Protein AF-A9LLM8-F1 (afdb_monomer)

Secondary structure (DSSP, 8-state):
-HHHHHHHHHHHHHTT--EEEEEESTT--SSHHHHTSS-PPPHHHHHHHHSSGGG--HHHH-EE-GGG-EEEE---PPTTTS-HHHHHHHHHHHHHHTT-S-TT-SEEEEEE-SS---

pLDDT: mean 92.59, std 8.13, range [55.16, 98.62]

Radius of gyration: 13.52 Å; Cα contacts (8 Å, |Δi|>4): 228; chains: 1; bounding box: 34×24×39 Å

Mean predicted aligned error: 3.51 Å

Structure (mmCIF, N/CA/C/O backbone):
data_AF-A9LLM8-F1
#
_entry.id   AF-A9LLM8-F1
#
loop_
_atom_site.group_PDB
_atom_site.id
_atom_site.type_symbol
_atom_site.label_atom_id
_atom_site.label_alt_id
_atom_site.label_comp_id
_atom_site.label_asym_id
_atom_site.label_entity_id
_atom_site.label_seq_id
_atom_site.pdbx_PDB_ins_code
_atom_site.Cartn_x
_atom_site.Cartn_y
_atom_site.Cartn_z
_atom_site.occupancy
_atom_site.B_iso_or_equiv
_atom_site.auth_seq_id
_atom_site.auth_comp_id
_atom_site.auth_asym_id
_atom_site.auth_atom_id
_atom_site.pdbx_PDB_model_num
ATOM 1 N N . LYS A 1 1 ? -13.884 -2.885 -7.947 1.00 89.56 1 LYS A N 1
ATOM 2 C CA . LYS A 1 1 ? -12.991 -3.551 -6.975 1.00 89.56 1 LYS A CA 1
ATOM 3 C C . LYS A 1 1 ? -12.516 -2.531 -5.947 1.00 89.56 1 LYS A C 1
ATOM 5 O O . LYS A 1 1 ? -13.126 -2.470 -4.889 1.00 89.56 1 LYS A O 1
ATOM 10 N N . SER A 1 2 ? -11.649 -1.601 -6.343 1.00 93.50 2 SER A N 1
ATOM 11 C CA . SER A 1 2 ? -11.087 -0.536 -5.501 1.00 93.50 2 SER A CA 1
ATOM 12 C C . SER A 1 2 ? -12.113 0.292 -4.730 1.00 93.50 2 SER A C 1
ATOM 14 O O . SER A 1 2 ? -11.940 0.517 -3.539 1.00 93.50 2 SER A O 1
ATOM 16 N N . THR A 1 3 ? -13.234 0.685 -5.352 1.00 96.00 3 THR A N 1
ATOM 17 C CA . THR A 1 3 ? -14.316 1.394 -4.641 1.00 96.00 3 THR A CA 1
ATOM 18 C C . THR A 1 3 ? -14.865 0.589 -3.464 1.00 96.00 3 THR A C 1
ATOM 20 O O . THR A 1 3 ? -15.091 1.147 -2.395 1.00 96.00 3 THR A O 1
ATOM 23 N N . THR A 1 4 ? -15.076 -0.715 -3.642 1.00 97.50 4 THR A N 1
ATOM 24 C CA . THR A 1 4 ? -15.590 -1.591 -2.584 1.00 97.50 4 THR A CA 1
ATOM 25 C C . THR A 1 4 ? -14.542 -1.794 -1.498 1.00 97.50 4 THR A C 1
ATOM 27 O O . THR A 1 4 ? -14.875 -1.641 -0.329 1.00 97.50 4 THR A O 1
ATOM 30 N N . THR A 1 5 ? -13.286 -2.067 -1.872 1.00 97.81 5 THR A N 1
ATOM 31 C CA . THR A 1 5 ? -12.171 -2.245 -0.928 1.00 97.81 5 THR A CA 1
ATOM 32 C C . THR A 1 5 ? -12.005 -1.017 -0.035 1.00 97.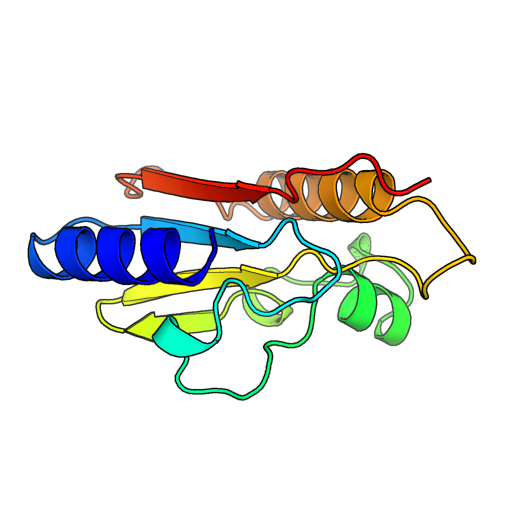81 5 THR A C 1
ATOM 34 O O . THR A 1 5 ? -12.024 -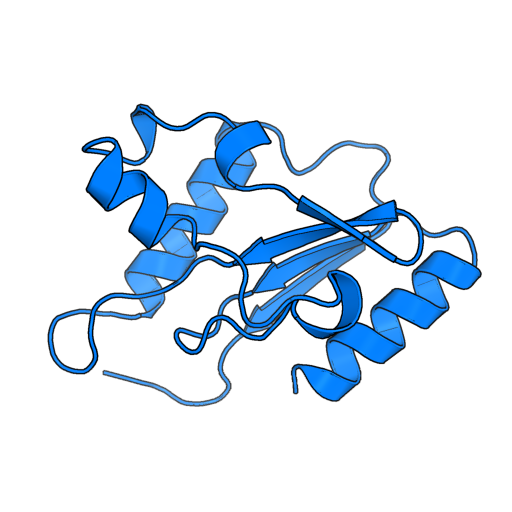1.141 1.184 1.00 97.81 5 THR A O 1
ATOM 37 N N . GLN A 1 6 ? -11.946 0.183 -0.618 1.00 98.19 6 GLN A N 1
ATOM 38 C CA . GLN A 1 6 ? -11.737 1.423 0.136 1.00 98.19 6 GLN A CA 1
ATOM 39 C C . GLN A 1 6 ? -12.900 1.729 1.091 1.00 98.19 6 GLN A C 1
ATOM 41 O O . GLN A 1 6 ? -12.666 2.079 2.242 1.00 98.19 6 GLN A O 1
ATOM 46 N N . ASN A 1 7 ? -14.155 1.539 0.667 1.00 98.31 7 ASN A N 1
ATOM 47 C CA . ASN A 1 7 ? -15.304 1.758 1.557 1.00 98.31 7 ASN A CA 1
ATOM 48 C C . ASN A 1 7 ? -15.402 0.696 2.665 1.00 98.31 7 ASN A C 1
ATOM 50 O O . ASN A 1 7 ? -15.759 1.020 3.794 1.00 98.31 7 ASN A O 1
ATOM 54 N N . LEU A 1 8 ? -15.063 -0.562 2.365 1.00 98.50 8 LEU A N 1
ATOM 55 C CA . LEU A 1 8 ? -15.001 -1.625 3.368 1.00 98.50 8 LEU A CA 1
ATOM 56 C C . LEU A 1 8 ? -13.942 -1.313 4.430 1.00 98.50 8 LEU A C 1
ATOM 58 O O . LEU A 1 8 ? -14.220 -1.399 5.623 1.00 98.50 8 LEU A O 1
ATOM 62 N N . VAL A 1 9 ? -12.743 -0.930 3.996 1.00 98.31 9 VAL A N 1
ATOM 63 C CA . VAL A 1 9 ? -11.640 -0.607 4.902 1.00 98.31 9 VAL A CA 1
ATOM 64 C C . VAL A 1 9 ? -11.932 0.659 5.711 1.00 98.31 9 VAL A C 1
ATOM 66 O O . VAL A 1 9 ? -11.645 0.681 6.904 1.00 98.31 9 VAL A O 1
ATOM 69 N N . ALA A 1 10 ? -12.593 1.663 5.126 1.00 98.44 10 ALA A N 1
ATOM 70 C CA . ALA A 1 10 ? -13.084 2.827 5.866 1.00 98.44 10 ALA A CA 1
ATOM 71 C C . ALA A 1 10 ? -14.039 2.428 7.005 1.00 98.44 10 ALA A C 1
ATOM 73 O O . ALA A 1 10 ? -13.853 2.869 8.137 1.00 98.44 10 ALA A O 1
ATOM 74 N N . ALA A 1 11 ? -14.997 1.532 6.746 1.00 98.56 11 ALA A N 1
ATOM 75 C CA . ALA A 1 11 ? -15.912 1.036 7.778 1.00 98.56 11 ALA A CA 1
ATOM 76 C C . ALA A 1 11 ? -15.195 0.216 8.874 1.00 98.56 11 ALA A C 1
ATOM 78 O O . ALA A 1 11 ? -15.562 0.282 10.052 1.00 98.56 11 ALA A O 1
ATOM 79 N N . LEU A 1 12 ? -14.154 -0.546 8.514 1.00 98.50 12 LEU A N 1
ATOM 80 C CA . LEU A 1 12 ? -13.302 -1.243 9.486 1.00 98.50 12 LEU A CA 1
ATOM 81 C C . LEU A 1 12 ? -12.533 -0.249 10.366 1.00 98.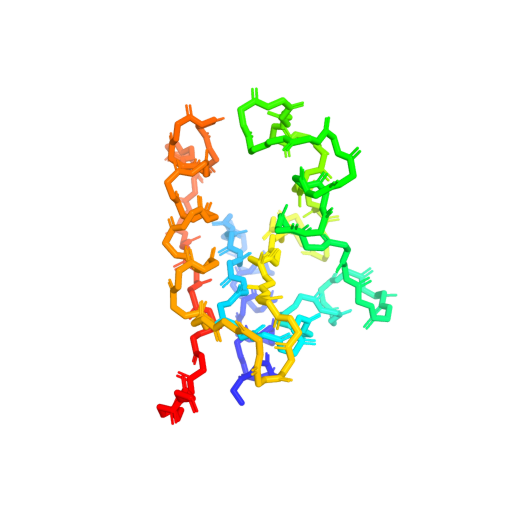50 12 LEU A C 1
ATOM 83 O O . LEU A 1 12 ? -12.512 -0.413 11.586 1.00 98.50 12 LEU A O 1
ATOM 87 N N . ALA A 1 13 ? -11.962 0.799 9.771 1.00 98.31 13 ALA A N 1
ATOM 88 C CA . ALA A 1 13 ? -11.254 1.845 10.501 1.00 98.31 13 ALA A CA 1
ATOM 89 C C . ALA A 1 13 ? -12.181 2.617 11.454 1.00 98.31 13 ALA A C 1
ATOM 91 O O . ALA A 1 13 ? -11.828 2.834 12.612 1.00 98.31 13 ALA A O 1
ATOM 92 N N . GLU A 1 14 ? -13.410 2.938 11.032 1.00 98.31 14 GLU A N 1
ATOM 93 C CA . GLU A 1 14 ? -14.440 3.507 11.920 1.00 98.31 14 GLU A CA 1
ATOM 94 C C . GLU A 1 14 ? -14.803 2.569 13.082 1.00 98.31 14 GLU A C 1
ATOM 96 O O . GLU A 1 14 ? -15.140 3.028 14.174 1.00 98.31 14 GLU A O 1
ATOM 101 N N . SER A 1 15 ? -14.672 1.256 12.881 1.00 98.12 15 SER A N 1
ATOM 102 C CA . SER A 1 15 ? -14.840 0.235 13.925 1.00 98.12 15 SER A CA 1
ATOM 103 C C . SER A 1 15 ? -13.587 0.043 14.798 1.00 98.12 15 SER A C 1
ATOM 105 O O . SER A 1 15 ? -13.521 -0.905 15.583 1.00 98.12 15 SER A O 1
ATOM 107 N N . GLY A 1 16 ? -12.589 0.923 14.670 1.00 98.00 16 GLY A N 1
ATOM 108 C CA . GLY A 1 16 ? -11.357 0.923 15.459 1.00 98.00 16 GLY A CA 1
ATOM 109 C C . GLY A 1 16 ? -10.288 -0.058 14.980 1.00 98.00 16 GLY A C 1
ATOM 110 O O . GLY A 1 16 ? -9.387 -0.375 15.755 1.00 98.00 16 GLY A O 1
ATOM 111 N N . LYS A 1 17 ? -10.389 -0.569 13.747 1.00 98.56 17 LYS A N 1
ATOM 112 C CA . LYS A 1 17 ? -9.409 -1.501 13.175 1.00 98.56 17 LYS A CA 1
ATOM 113 C C . LYS A 1 17 ? -8.257 -0.773 12.498 1.00 98.56 17 LYS A C 1
ATOM 115 O O . LYS A 1 17 ? -8.481 0.150 11.718 1.00 98.56 17 LYS A O 1
ATOM 120 N N . LYS A 1 18 ? -7.030 -1.225 12.752 1.00 98.44 18 LYS A N 1
ATOM 121 C CA . LYS A 1 18 ? -5.825 -0.756 12.061 1.00 98.44 18 LYS A CA 1
ATOM 122 C C . LYS A 1 18 ? -5.650 -1.537 10.767 1.00 98.44 18 LYS A C 1
ATOM 124 O O . LYS A 1 18 ? -5.576 -2.765 10.789 1.00 98.44 18 LYS A O 1
ATOM 129 N N . VAL A 1 19 ? -5.627 -0.830 9.640 1.00 98.56 19 VAL A N 1
ATOM 130 C CA . VAL A 1 19 ? -5.646 -1.458 8.316 1.00 98.56 19 VAL A CA 1
ATOM 131 C C . VAL A 1 19 ? -4.577 -0.868 7.404 1.00 98.56 19 VAL A C 1
ATOM 133 O O . VAL A 1 19 ? -4.397 0.349 7.363 1.00 98.56 19 VAL A O 1
ATOM 136 N N . LEU A 1 20 ? -3.926 -1.740 6.637 1.00 98.62 20 LEU A N 1
ATOM 137 C CA . LEU A 1 20 ? -3.053 -1.403 5.513 1.00 98.62 20 LEU A CA 1
ATOM 138 C C . LEU A 1 20 ? -3.727 -1.801 4.190 1.00 98.62 20 LEU A C 1
ATOM 140 O O . LEU A 1 20 ? -4.225 -2.919 4.052 1.00 98.62 20 LEU A O 1
ATOM 144 N N . ILE A 1 21 ? -3.728 -0.899 3.210 1.00 98.38 21 ILE A N 1
ATOM 145 C CA . ILE A 1 21 ? -4.107 -1.174 1.819 1.00 98.38 21 ILE A CA 1
ATOM 146 C C . ILE A 1 21 ? -2.840 -1.189 0.964 1.00 98.38 21 ILE A C 1
ATOM 148 O O . ILE A 1 21 ? -2.115 -0.195 0.916 1.00 98.38 21 ILE A O 1
ATOM 152 N N . VAL A 1 22 ? -2.628 -2.291 0.245 1.00 98.06 22 VAL A N 1
ATOM 153 C CA . VAL A 1 22 ? -1.600 -2.431 -0.791 1.00 98.06 22 VAL A CA 1
ATOM 154 C C . VAL A 1 22 ? -2.298 -2.514 -2.147 1.00 98.06 22 VAL A C 1
ATOM 156 O O . VAL A 1 22 ? -2.969 -3.498 -2.471 1.00 98.06 22 VAL A O 1
ATOM 159 N N . GLY A 1 23 ? -2.179 -1.456 -2.940 1.00 96.56 23 GLY A N 1
ATOM 160 C CA . GLY A 1 23 ? -2.688 -1.411 -4.302 1.00 96.56 23 GLY A CA 1
ATOM 161 C C . GLY A 1 23 ? -1.818 -2.239 -5.240 1.00 96.56 23 GLY A C 1
ATOM 162 O O . GLY A 1 23 ? -0.630 -1.960 -5.415 1.00 96.56 23 GLY A O 1
ATOM 163 N N . CYS A 1 24 ? -2.403 -3.269 -5.846 1.00 94.06 24 CYS A N 1
ATOM 164 C CA . CYS A 1 24 ? -1.729 -4.220 -6.736 1.00 94.06 24 CYS A CA 1
ATOM 165 C C . CYS A 1 24 ? -2.296 -4.151 -8.165 1.00 94.06 24 CYS A C 1
ATOM 167 O O . CYS A 1 24 ? -2.271 -5.135 -8.910 1.00 94.06 24 CYS A O 1
ATOM 169 N N . ASP A 1 25 ? -2.847 -2.993 -8.529 1.00 87.81 25 ASP A N 1
ATOM 170 C CA . ASP A 1 25 ? -3.359 -2.672 -9.856 1.00 87.81 25 ASP A CA 1
ATOM 171 C C . ASP A 1 25 ? -2.435 -1.618 -10.499 1.00 87.81 25 ASP A C 1
ATOM 173 O O . ASP A 1 25 ? -2.198 -0.573 -9.886 1.00 87.81 25 ASP A O 1
ATOM 177 N N . PRO A 1 26 ? -1.913 -1.840 -11.724 1.00 82.56 26 PRO A N 1
ATOM 178 C CA . PRO A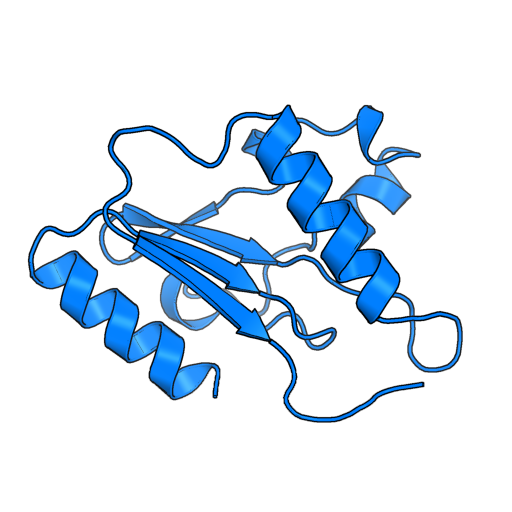 1 26 ? -1.048 -0.877 -12.413 1.00 82.56 26 PRO A CA 1
ATOM 179 C C . PRO A 1 26 ? -1.704 0.495 -12.630 1.00 82.56 26 PRO A C 1
ATOM 181 O O . PRO A 1 26 ? -1.006 1.467 -12.909 1.00 82.56 26 PRO A O 1
ATOM 184 N N . LYS A 1 27 ? -3.032 0.601 -12.495 1.00 84.75 27 LYS A N 1
ATOM 185 C CA . LYS A 1 27 ? -3.760 1.871 -12.545 1.00 84.75 27 LYS A CA 1
ATOM 186 C C . LYS A 1 27 ? -3.473 2.798 -11.353 1.00 84.75 27 LYS A C 1
ATOM 188 O O . LYS A 1 27 ? -3.705 4.000 -11.478 1.00 84.75 27 LYS A O 1
ATOM 193 N N . ALA A 1 28 ? -2.971 2.260 -10.239 1.00 86.81 28 ALA A N 1
ATOM 194 C CA . ALA A 1 28 ? -2.558 3.008 -9.050 1.00 86.81 28 ALA A CA 1
ATOM 195 C C . ALA A 1 28 ? -3.640 3.949 -8.469 1.00 86.81 28 ALA A C 1
ATOM 197 O O . ALA A 1 28 ? -3.376 5.111 -8.145 1.00 86.81 28 ALA A O 1
ATOM 198 N N . ASP A 1 29 ? -4.889 3.476 -8.380 1.00 91.62 29 ASP A N 1
ATOM 199 C CA . ASP A 1 29 ? -6.024 4.232 -7.824 1.00 91.62 29 ASP A CA 1
ATOM 200 C C . ASP A 1 29 ? -6.786 3.491 -6.704 1.00 91.62 29 ASP A C 1
ATOM 202 O O . ASP A 1 29 ? -7.933 3.821 -6.362 1.00 91.62 29 ASP A O 1
ATOM 206 N N . SER A 1 30 ? -6.113 2.521 -6.091 1.00 95.69 30 SER A N 1
ATOM 207 C CA . SER A 1 30 ? -6.577 1.668 -4.994 1.00 95.69 30 SER A CA 1
ATOM 208 C C . SER A 1 30 ? -6.670 2.409 -3.657 1.00 95.69 30 SER A C 1
ATOM 210 O O . SER A 1 30 ? -7.428 1.981 -2.788 1.00 95.69 30 SER A O 1
ATOM 212 N N . THR A 1 31 ? -5.958 3.529 -3.496 1.00 96.88 31 THR A N 1
ATOM 213 C CA . THR A 1 31 ? -5.896 4.314 -2.243 1.00 96.88 31 THR A CA 1
ATOM 214 C C . THR A 1 31 ? -6.495 5.723 -2.357 1.00 96.88 31 THR A C 1
ATOM 216 O O . THR A 1 31 ? -6.647 6.427 -1.355 1.00 96.88 31 THR A O 1
ATOM 219 N N . ARG A 1 32 ? -6.904 6.147 -3.563 1.00 96.75 32 ARG A N 1
ATOM 220 C CA . ARG A 1 32 ? -7.288 7.544 -3.860 1.00 96.75 32 ARG A CA 1
ATOM 221 C C . ARG A 1 32 ? -8.400 8.120 -2.970 1.00 96.75 32 ARG A C 1
ATOM 223 O O . ARG A 1 32 ? -8.373 9.302 -2.636 1.00 96.75 32 ARG A O 1
ATOM 230 N N . LEU A 1 33 ? -9.403 7.314 -2.609 1.00 96.94 33 LEU A N 1
ATOM 231 C CA . LEU A 1 33 ? -10.549 7.744 -1.801 1.00 96.94 33 LEU A CA 1
ATOM 232 C C . LEU A 1 33 ? -10.167 7.842 -0.327 1.00 96.94 33 LEU A C 1
ATOM 234 O O . LEU A 1 33 ? -10.712 8.688 0.367 1.00 96.94 33 LEU A O 1
ATOM 238 N N . ILE A 1 34 ? -9.226 7.015 0.134 1.00 98.00 34 ILE A N 1
ATOM 239 C CA . ILE A 1 34 ? -8.719 7.054 1.510 1.00 98.00 34 ILE A CA 1
ATOM 240 C C . ILE A 1 34 ? -7.797 8.259 1.724 1.00 98.00 34 ILE A C 1
ATOM 242 O O . ILE A 1 34 ? -7.839 8.884 2.783 1.00 98.00 34 ILE A O 1
ATOM 246 N N . LEU A 1 35 ? -6.995 8.607 0.714 1.00 97.25 35 LEU A N 1
ATOM 247 C CA . LEU A 1 35 ? -6.043 9.722 0.765 1.00 97.25 35 LEU A CA 1
ATOM 248 C C . LEU A 1 35 ? -6.626 11.068 0.309 1.00 97.25 35 LEU A C 1
ATOM 250 O O . LEU A 1 35 ? -5.964 12.094 0.438 1.00 97.25 35 LEU A O 1
ATOM 254 N N . HIS A 1 36 ? -7.836 11.082 -0.259 1.00 94.06 36 HIS A N 1
ATOM 255 C CA . HIS A 1 36 ? -8.423 12.256 -0.925 1.00 94.06 36 HIS A CA 1
ATOM 256 C C . HIS A 1 36 ? -7.492 12.893 -1.979 1.00 94.06 36 HIS A C 1
ATOM 258 O O . HIS A 1 36 ? -7.499 14.108 -2.189 1.00 94.06 36 HIS A O 1
ATOM 264 N N . SER A 1 37 ? -6.690 12.072 -2.657 1.00 89.94 37 SER A N 1
ATOM 265 C CA . SER A 1 37 ? -5.713 12.490 -3.664 1.00 89.94 37 SER A CA 1
ATOM 266 C C . SER A 1 37 ? -6.087 11.946 -5.046 1.00 89.94 37 SER A C 1
ATOM 268 O O . SER A 1 37 ? -6.972 11.101 -5.182 1.00 89.94 37 SER A O 1
ATOM 270 N N . LYS A 1 38 ? -5.458 12.461 -6.114 1.00 81.50 38 LYS A N 1
ATOM 271 C CA . LYS A 1 38 ? -5.710 11.949 -7.474 1.00 81.50 38 LYS A CA 1
ATOM 272 C C . LYS A 1 38 ? -5.163 10.530 -7.642 1.00 81.50 38 LYS A C 1
ATOM 274 O O . LYS A 1 38 ? -5.928 9.653 -8.027 1.00 81.50 38 LYS A O 1
ATOM 279 N N . CYS A 1 39 ? -3.879 10.355 -7.340 1.00 81.62 39 CYS A N 1
ATOM 280 C CA . CYS A 1 39 ? -3.152 9.092 -7.240 1.00 81.62 39 CYS A CA 1
ATOM 281 C C . CYS A 1 39 ? -1.976 9.314 -6.284 1.00 81.62 39 CYS A C 1
ATOM 283 O O . CYS A 1 39 ? -1.401 10.405 -6.259 1.00 81.62 39 CYS A O 1
ATOM 285 N N . GLN A 1 40 ? -1.637 8.288 -5.516 1.00 89.38 40 GLN A N 1
ATOM 286 C CA . GLN A 1 40 ? -0.400 8.234 -4.745 1.00 89.38 40 GLN A CA 1
ATOM 287 C C . GLN A 1 40 ? 0.764 7.891 -5.682 1.00 89.38 40 GLN A C 1
ATOM 289 O O . GLN A 1 40 ? 0.582 7.139 -6.643 1.00 89.38 40 GLN A O 1
ATOM 294 N N . THR A 1 41 ? 1.954 8.432 -5.421 1.00 92.25 41 THR A N 1
ATOM 295 C CA . THR A 1 41 ? 3.160 8.008 -6.139 1.00 92.25 41 THR A CA 1
ATOM 296 C C . THR A 1 41 ? 3.477 6.560 -5.771 1.00 92.25 41 THR A C 1
ATOM 298 O O . THR A 1 41 ? 3.467 6.195 -4.600 1.00 92.25 41 THR A O 1
ATOM 301 N N . THR A 1 42 ? 3.704 5.714 -6.773 1.00 95.25 42 THR A N 1
ATOM 302 C CA . THR A 1 42 ? 3.852 4.267 -6.566 1.00 95.25 42 THR A CA 1
ATOM 303 C C . THR A 1 42 ? 5.267 3.883 -6.145 1.00 95.25 42 THR A C 1
ATOM 305 O O . THR A 1 42 ? 6.211 4.554 -6.566 1.00 95.25 42 THR A O 1
ATOM 308 N N . VAL A 1 43 ? 5.423 2.748 -5.459 1.00 95.44 43 VAL A N 1
ATOM 309 C CA . VAL A 1 43 ? 6.730 2.163 -5.100 1.00 95.44 43 VAL A CA 1
ATOM 310 C C . VAL A 1 43 ? 7.635 2.052 -6.328 1.00 95.44 43 VAL A C 1
ATOM 312 O O . VAL A 1 43 ? 8.761 2.535 -6.313 1.00 95.44 43 VAL A O 1
ATOM 315 N N . MET A 1 44 ? 7.128 1.498 -7.435 1.00 93.56 44 MET A N 1
ATOM 316 C CA . MET A 1 44 ? 7.928 1.328 -8.655 1.00 93.56 44 MET A CA 1
ATOM 317 C C . MET A 1 44 ? 8.364 2.653 -9.295 1.00 93.56 44 MET A C 1
ATOM 319 O O . MET A 1 44 ? 9.406 2.701 -9.944 1.00 93.56 44 MET A O 1
ATOM 323 N N . HIS A 1 45 ? 7.577 3.718 -9.136 1.00 93.50 45 HIS A N 1
ATOM 324 C CA . HIS A 1 45 ? 7.930 5.040 -9.653 1.00 93.50 45 HIS A CA 1
ATOM 325 C C . HIS A 1 45 ? 9.012 5.693 -8.794 1.00 93.50 45 HIS A C 1
ATOM 327 O O . HIS A 1 45 ? 10.014 6.146 -9.335 1.00 93.50 45 HIS A O 1
ATOM 333 N N . LEU A 1 46 ? 8.845 5.665 -7.470 1.00 95.19 46 LEU A N 1
ATOM 334 C CA . LEU A 1 46 ? 9.837 6.187 -6.529 1.00 95.19 46 LEU A CA 1
ATOM 335 C C . LEU A 1 46 ? 11.167 5.439 -6.661 1.00 95.19 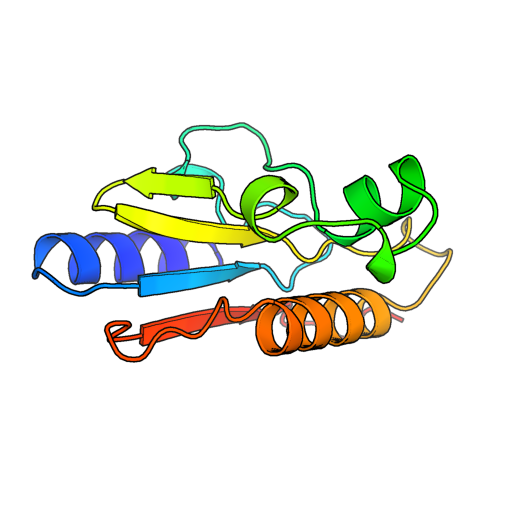46 LEU A C 1
ATOM 337 O O . LEU A 1 46 ? 12.212 6.072 -6.738 1.00 95.19 46 LEU A O 1
ATOM 341 N N . ALA A 1 47 ? 11.131 4.113 -6.813 1.00 93.62 47 ALA A N 1
ATOM 342 C CA . ALA A 1 47 ? 12.331 3.306 -7.029 1.00 93.62 47 ALA A CA 1
ATOM 343 C C . ALA A 1 47 ? 13.048 3.688 -8.334 1.00 93.62 47 ALA A C 1
ATOM 345 O O . ALA A 1 47 ? 14.272 3.704 -8.395 1.00 93.62 47 ALA A O 1
ATOM 346 N N . ALA A 1 48 ? 12.301 4.028 -9.389 1.00 91.88 48 ALA A N 1
ATOM 347 C CA . ALA A 1 48 ? 12.892 4.491 -10.642 1.00 91.88 48 ALA A CA 1
ATOM 348 C C . ALA A 1 48 ? 13.536 5.886 -10.518 1.00 91.88 48 ALA A C 1
ATOM 350 O O . ALA A 1 48 ? 14.520 6.155 -11.207 1.00 91.88 48 ALA A O 1
ATOM 351 N N . GLU A 1 49 ? 12.999 6.761 -9.662 1.00 93.81 49 GLU A N 1
ATOM 352 C CA . GLU A 1 49 ? 13.573 8.084 -9.378 1.00 93.81 49 GLU A CA 1
ATOM 353 C C . GLU A 1 49 ? 14.796 8.006 -8.450 1.00 93.81 49 GLU A C 1
ATOM 355 O O . GLU A 1 49 ? 15.780 8.710 -8.685 1.00 93.81 49 GLU A O 1
ATOM 360 N N . ALA A 1 50 ? 14.755 7.137 -7.436 1.00 92.56 50 ALA A N 1
ATOM 361 C CA . ALA A 1 50 ? 15.847 6.910 -6.489 1.00 92.56 50 ALA A CA 1
ATOM 362 C C . ALA A 1 50 ? 17.005 6.100 -7.102 1.00 92.56 50 ALA A C 1
ATOM 364 O O . ALA A 1 50 ? 18.169 6.332 -6.7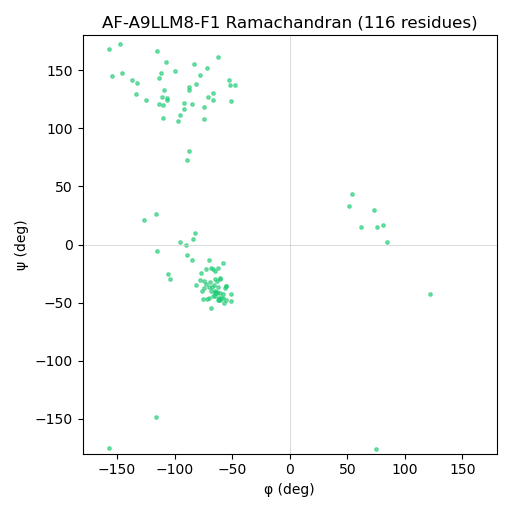82 1.00 92.56 50 ALA A O 1
ATOM 365 N N . GLY A 1 51 ? 16.693 5.205 -8.044 1.00 92.62 51 GLY A N 1
ATOM 366 C CA . GLY A 1 51 ? 17.637 4.350 -8.764 1.00 92.62 51 GLY A CA 1
ATOM 367 C C . GLY A 1 51 ? 17.324 2.866 -8.583 1.00 92.62 51 GLY A C 1
ATOM 368 O O . GLY A 1 51 ? 17.355 2.107 -9.557 1.00 92.62 51 GLY A O 1
ATOM 369 N N . SER A 1 52 ? 16.986 2.461 -7.361 1.00 91.88 52 SER A N 1
ATOM 370 C CA . SER A 1 52 ? 16.573 1.102 -7.021 1.00 91.88 52 SER A CA 1
ATOM 371 C C . SER A 1 52 ? 15.552 1.093 -5.876 1.00 91.88 52 SER A C 1
ATOM 373 O O . SER A 1 52 ? 15.240 2.139 -5.307 1.00 91.88 52 SER A O 1
ATOM 375 N N . VAL A 1 53 ? 14.972 -0.074 -5.575 1.00 92.44 53 VAL A N 1
ATOM 376 C CA . VAL A 1 53 ? 14.014 -0.195 -4.459 1.00 92.44 53 VAL A CA 1
ATOM 377 C C . VAL A 1 53 ? 14.745 -0.221 -3.114 1.00 92.44 53 VAL A C 1
ATOM 379 O O . VAL A 1 53 ? 14.187 0.182 -2.105 1.00 92.44 53 VAL A O 1
ATOM 382 N N . GLU A 1 54 ? 16.010 -0.636 -3.131 1.00 91.62 54 GLU A N 1
ATOM 383 C CA . GLU A 1 54 ? 16.929 -0.669 -1.997 1.00 91.62 54 GLU A CA 1
ATOM 384 C C . GLU A 1 54 ? 17.370 0.733 -1.537 1.00 91.62 54 GLU A C 1
ATOM 386 O O . GLU A 1 54 ? 17.958 0.865 -0.468 1.00 91.62 54 GLU A O 1
ATOM 391 N N . ASP A 1 55 ? 17.106 1.767 -2.344 1.00 94.62 55 ASP A N 1
ATOM 392 C CA . ASP A 1 55 ? 17.383 3.172 -2.022 1.00 94.62 55 ASP A CA 1
ATOM 393 C C . ASP A 1 55 ? 16.159 3.901 -1.427 1.00 94.62 55 ASP A C 1
ATOM 395 O O . ASP A 1 55 ? 16.220 5.112 -1.207 1.00 94.62 55 ASP A O 1
ATOM 399 N N . LEU A 1 56 ? 15.039 3.197 -1.227 1.00 96.38 56 LEU A N 1
ATOM 400 C CA . LEU A 1 56 ? 13.813 3.749 -0.650 1.00 96.38 56 LEU A CA 1
ATOM 401 C C . LEU A 1 56 ? 13.691 3.408 0.831 1.00 96.38 56 LEU A C 1
ATOM 403 O O . LEU A 1 56 ? 14.064 2.320 1.258 1.00 96.38 56 LEU A O 1
ATOM 407 N N . GLU A 1 57 ? 13.045 4.296 1.576 1.00 96.44 57 GLU A N 1
ATOM 408 C CA . GLU A 1 57 ? 12.612 4.054 2.950 1.00 96.44 57 GLU A CA 1
ATOM 409 C C . GLU A 1 57 ? 11.083 3.891 2.996 1.00 96.44 57 GLU A C 1
ATOM 411 O O . GLU A 1 57 ? 10.344 4.383 2.132 1.00 96.44 57 GLU A O 1
ATOM 416 N N . LEU A 1 58 ? 10.554 3.219 4.026 1.00 96.00 58 LEU A N 1
ATOM 417 C CA . LEU A 1 58 ? 9.104 2.997 4.151 1.00 96.00 58 LEU A CA 1
ATOM 418 C C . LEU A 1 58 ? 8.293 4.305 4.116 1.00 96.00 58 LEU A C 1
ATOM 420 O O . LEU A 1 58 ? 7.185 4.350 3.572 1.00 96.00 58 LEU A O 1
ATOM 424 N N . GLU A 1 59 ? 8.843 5.369 4.697 1.00 96.12 59 GLU A N 1
ATOM 425 C CA . GLU A 1 59 ? 8.220 6.692 4.764 1.00 96.12 59 GLU A CA 1
ATOM 426 C C . GLU A 1 59 ? 8.073 7.382 3.402 1.00 96.12 59 GLU A C 1
ATOM 428 O O . GLU A 1 59 ? 7.190 8.229 3.251 1.00 96.12 59 GLU A O 1
ATOM 433 N N . ASP A 1 60 ? 8.852 6.975 2.395 1.00 95.56 60 ASP A N 1
ATOM 434 C CA . ASP A 1 60 ? 8.739 7.504 1.034 1.00 95.56 60 ASP A CA 1
ATOM 435 C C . ASP A 1 60 ? 7.479 6.989 0.331 1.00 95.56 60 ASP A C 1
ATOM 437 O O . ASP A 1 60 ? 6.862 7.693 -0.475 1.00 95.56 60 ASP A O 1
ATOM 441 N N . VAL A 1 61 ? 7.080 5.748 0.632 1.00 96.19 61 VAL A N 1
ATOM 442 C CA . VAL A 1 61 ? 6.004 5.058 -0.092 1.00 96.19 61 VAL A CA 1
ATOM 443 C C . VAL A 1 61 ? 4.702 4.978 0.695 1.00 96.19 61 VAL A C 1
ATOM 445 O O . VAL A 1 61 ? 3.639 4.845 0.086 1.00 96.19 61 VAL A O 1
ATOM 448 N N . LEU A 1 62 ? 4.753 5.024 2.029 1.00 96.88 62 LEU A N 1
ATOM 449 C CA . LEU A 1 62 ? 3.591 4.825 2.890 1.00 96.88 62 LEU A CA 1
ATOM 450 C C . LEU A 1 62 ? 2.915 6.156 3.208 1.00 96.88 62 LEU A C 1
ATOM 452 O O . LEU A 1 62 ? 3.487 7.065 3.798 1.00 96.88 62 LEU A O 1
ATOM 456 N N . SER A 1 63 ? 1.636 6.254 2.858 1.00 96.94 63 SER A N 1
ATOM 457 C CA . SER A 1 63 ? 0.794 7.399 3.203 1.00 96.94 63 SER A CA 1
ATOM 458 C C . SER A 1 63 ? -0.302 6.984 4.174 1.00 96.94 63 SER A C 1
ATOM 460 O O . SER A 1 63 ? -0.870 5.901 4.056 1.00 96.94 63 SER A O 1
ATOM 462 N N . VAL A 1 64 ? -0.644 7.862 5.114 1.00 97.56 64 VAL A N 1
ATOM 463 C CA . VAL A 1 64 ? -1.739 7.633 6.066 1.00 97.56 64 VAL A CA 1
ATOM 464 C C . VAL A 1 64 ? -2.926 8.514 5.692 1.00 97.56 64 VAL A C 1
ATOM 466 O O . VAL A 1 64 ? -2.783 9.729 5.548 1.00 97.56 64 VAL A O 1
ATOM 469 N N . GLY A 1 65 ? -4.098 7.902 5.524 1.00 97.44 65 GLY A N 1
ATOM 470 C CA . GLY A 1 65 ? -5.330 8.585 5.131 1.00 97.44 65 GLY A CA 1
ATOM 471 C C . GLY A 1 65 ? -6.435 8.531 6.183 1.00 97.44 65 GLY A C 1
ATOM 472 O O . GLY A 1 65 ? -6.188 8.530 7.392 1.00 97.44 65 GLY A O 1
ATOM 473 N N . PHE A 1 66 ? -7.682 8.508 5.704 1.00 98.06 66 PHE A N 1
ATOM 474 C CA . PHE A 1 66 ? -8.882 8.427 6.538 1.00 98.06 66 PHE A CA 1
ATOM 475 C C . PHE A 1 66 ? -8.770 7.326 7.605 1.00 98.06 66 PHE A C 1
ATOM 477 O O . PHE A 1 66 ? -8.293 6.231 7.326 1.00 98.06 66 PHE A O 1
ATOM 484 N N . GLY A 1 67 ? -9.199 7.611 8.838 1.00 97.19 67 GLY A N 1
ATOM 485 C CA . GLY A 1 67 ? -9.242 6.619 9.919 1.00 97.19 67 GLY A CA 1
ATOM 486 C C . GLY A 1 67 ? -7.888 6.015 10.322 1.00 97.19 67 GLY A C 1
ATOM 487 O O . GLY A 1 67 ? -7.875 4.984 10.984 1.00 97.19 67 GLY A O 1
ATOM 488 N N . GLY A 1 68 ? -6.761 6.619 9.923 1.00 97.69 68 GLY A N 1
ATOM 489 C CA . GLY A 1 68 ? -5.428 6.055 10.163 1.00 97.69 68 GLY A CA 1
ATOM 490 C C . GLY A 1 68 ? -5.081 4.880 9.243 1.00 97.69 68 GLY A C 1
ATOM 491 O O . GLY A 1 68 ? -4.142 4.144 9.531 1.00 97.69 68 GLY A O 1
ATOM 492 N N . ILE A 1 69 ? -5.832 4.689 8.154 1.00 98.56 69 ILE A N 1
ATOM 493 C CA . ILE A 1 69 ? -5.566 3.637 7.173 1.00 98.56 69 ILE A CA 1
ATOM 494 C C . ILE A 1 69 ? -4.244 3.939 6.469 1.00 98.56 69 ILE A C 1
ATOM 496 O O . ILE A 1 69 ? -4.075 5.007 5.871 1.00 98.56 69 ILE A O 1
ATOM 500 N N . MET A 1 70 ? -3.331 2.975 6.514 1.00 98.44 70 MET A N 1
ATOM 501 C CA . MET A 1 70 ? -2.058 3.032 5.802 1.00 98.44 70 MET A CA 1
ATOM 502 C C . MET A 1 70 ? -2.267 2.610 4.347 1.00 98.44 70 MET A C 1
ATOM 504 O O . MET A 1 70 ? -3.027 1.685 4.060 1.00 98.44 70 MET A O 1
ATOM 508 N N . CYS A 1 71 ? -1.628 3.313 3.420 1.00 98.25 71 CYS A N 1
ATOM 509 C CA . CYS A 1 71 ? -1.851 3.199 1.984 1.00 98.25 71 CYS A CA 1
ATOM 510 C C . CYS A 1 71 ? -0.515 3.120 1.248 1.00 98.25 71 CYS A C 1
ATOM 512 O O . CYS A 1 71 ? 0.345 3.983 1.434 1.00 98.25 71 CYS A O 1
ATOM 514 N N . VAL A 1 72 ? -0.378 2.125 0.374 1.00 97.81 72 VAL A N 1
ATOM 515 C CA . VAL A 1 72 ? 0.751 1.967 -0.549 1.00 97.81 72 VAL A CA 1
ATOM 516 C C . VAL A 1 72 ? 0.211 1.558 -1.916 1.00 97.81 72 VAL A C 1
ATOM 518 O O . VAL A 1 72 ? -0.711 0.748 -2.006 1.0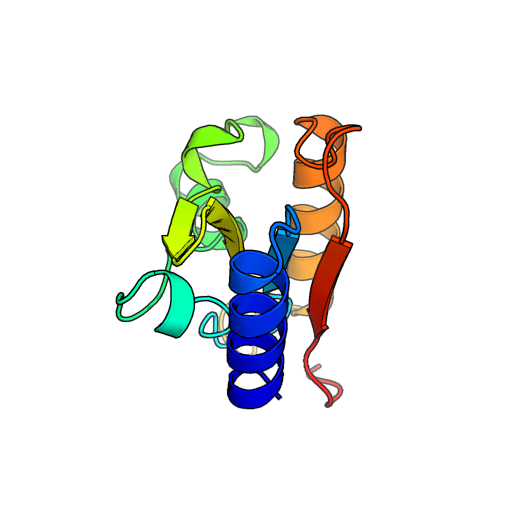0 97.81 72 VAL A O 1
ATOM 521 N N . GLU A 1 73 ? 0.795 2.081 -2.991 1.00 96.75 73 GLU A N 1
ATOM 522 C CA . GLU A 1 73 ? 0.527 1.641 -4.364 1.00 96.75 73 GLU A CA 1
ATOM 523 C C . GLU A 1 73 ? 1.788 0.991 -4.934 1.00 96.75 73 GLU A C 1
ATOM 525 O O . GLU A 1 73 ? 2.828 1.641 -5.029 1.00 96.75 73 GLU A O 1
ATOM 530 N N . SER A 1 74 ? 1.712 -0.278 -5.340 1.00 94.94 74 SER A N 1
ATOM 531 C CA . SER A 1 74 ? 2.854 -0.962 -5.967 1.00 94.94 74 SER A CA 1
ATOM 532 C C . SER A 1 74 ? 3.273 -0.266 -7.261 1.00 94.94 74 SER A C 1
ATOM 534 O O . SER A 1 74 ? 4.447 0.038 -7.462 1.00 94.94 74 SER A O 1
ATOM 536 N N . GLY A 1 75 ? 2.294 0.053 -8.108 1.00 90.12 75 GLY A N 1
ATOM 537 C CA . GLY A 1 75 ? 2.528 0.501 -9.471 1.00 90.12 75 GLY A CA 1
ATOM 538 C C . GLY A 1 75 ? 2.935 -0.643 -10.393 1.00 90.12 75 GLY A C 1
ATOM 539 O O . GLY A 1 75 ? 2.966 -1.820 -10.033 1.00 90.12 75 GLY A O 1
ATOM 540 N N . GLY A 1 76 ? 3.237 -0.290 -11.631 1.00 83.69 76 GLY A N 1
ATOM 541 C CA . GLY A 1 76 ? 3.639 -1.241 -12.651 1.00 83.69 76 GLY A CA 1
ATOM 542 C C . GLY A 1 76 ? 4.442 -0.552 -13.747 1.00 83.69 76 GLY A C 1
ATOM 543 O O . GLY A 1 76 ? 4.492 0.677 -13.793 1.00 83.69 76 GLY A O 1
ATOM 544 N N . PRO A 1 77 ? 5.091 -1.331 -14.622 1.00 77.56 77 PRO A N 1
ATOM 545 C CA . PRO A 1 77 ? 5.766 -0.776 -15.785 1.00 77.56 77 PRO A CA 1
ATOM 546 C C . PRO A 1 77 ? 4.758 -0.088 -16.710 1.00 77.56 77 PRO A C 1
ATOM 548 O O . PRO A 1 77 ? 3.556 -0.365 -16.659 1.00 77.56 77 PRO A O 1
ATOM 551 N N . GLU A 1 78 ? 5.259 0.772 -17.598 1.00 77.00 78 GLU A N 1
ATOM 552 C CA . GLU A 1 78 ? 4.427 1.344 -18.654 1.00 77.00 78 GLU A CA 1
ATOM 553 C C . GLU A 1 78 ? 3.697 0.236 -19.441 1.00 77.00 78 GLU A C 1
ATOM 555 O O . GLU A 1 78 ? 4.282 -0.827 -19.706 1.00 77.00 78 GLU A O 1
ATOM 560 N N . PRO A 1 79 ? 2.426 0.459 -19.830 1.00 76.69 79 PRO A N 1
ATOM 561 C CA . PRO A 1 79 ? 1.668 -0.511 -20.608 1.00 76.69 79 PRO A CA 1
ATOM 562 C C . PRO A 1 79 ? 2.435 -0.985 -21.850 1.00 76.69 79 PRO A C 1
ATOM 564 O O . PRO A 1 79 ? 2.831 -0.183 -22.694 1.00 76.69 79 PRO A O 1
ATOM 567 N N . GLY A 1 80 ? 2.628 -2.302 -21.965 1.00 77.50 80 GLY A N 1
ATOM 568 C CA . GLY A 1 80 ? 3.346 -2.930 -23.079 1.00 77.50 80 GLY A CA 1
ATOM 569 C C . GLY A 1 80 ? 4.874 -2.990 -22.940 1.00 77.50 80 GLY A C 1
ATOM 570 O O . GLY A 1 80 ? 5.527 -3.485 -23.856 1.00 77.50 80 GLY A O 1
ATOM 571 N N . VAL A 1 81 ? 5.452 -2.524 -21.824 1.00 81.12 81 VAL A N 1
ATOM 572 C CA . VAL A 1 81 ? 6.914 -2.517 -21.598 1.00 81.12 81 VAL A CA 1
ATOM 573 C C . VAL A 1 81 ? 7.374 -3.622 -20.643 1.00 81.12 81 VAL A C 1
ATOM 575 O O . VAL A 1 81 ? 8.492 -4.122 -20.767 1.00 81.12 81 VAL A O 1
ATOM 578 N N . GLY A 1 82 ? 6.536 -4.045 -19.697 1.00 77.94 82 GLY A N 1
ATOM 579 C CA . GLY A 1 82 ? 6.925 -5.053 -18.715 1.00 77.94 82 GLY A CA 1
ATOM 580 C C . GLY A 1 82 ? 5.755 -5.800 -18.090 1.00 77.94 82 GLY A C 1
ATOM 581 O O . GLY A 1 82 ? 4.600 -5.605 -18.446 1.00 77.94 82 GLY A O 1
ATOM 582 N N . CYS A 1 83 ? 6.071 -6.653 -17.116 1.00 81.69 83 CYS A N 1
ATOM 583 C CA . CYS A 1 83 ? 5.086 -7.449 -16.393 1.00 81.69 83 CYS A CA 1
ATOM 584 C C . CYS A 1 83 ? 4.612 -6.715 -15.132 1.00 81.69 83 CYS A C 1
ATOM 586 O O . CYS A 1 83 ? 5.397 -6.527 -14.199 1.00 81.69 83 CYS A O 1
ATOM 588 N N . ALA A 1 84 ? 3.324 -6.366 -15.071 1.00 80.31 84 ALA A N 1
ATOM 589 C CA . ALA A 1 84 ? 2.706 -5.764 -13.886 1.00 80.31 84 ALA A CA 1
ATOM 590 C C . ALA A 1 84 ? 2.905 -6.622 -12.624 1.00 80.31 84 ALA A C 1
ATOM 592 O O . ALA A 1 84 ? 3.186 -6.094 -11.551 1.00 80.31 84 ALA A O 1
ATOM 593 N N . GLY A 1 85 ? 2.881 -7.953 -12.769 1.00 84.25 85 GLY A N 1
ATOM 594 C CA . GLY A 1 85 ? 3.129 -8.877 -11.662 1.00 84.25 85 GLY A CA 1
ATOM 595 C C . GLY A 1 85 ? 4.513 -8.723 -11.023 1.00 84.25 85 GLY A C 1
ATOM 596 O O . GLY A 1 85 ? 4.646 -8.927 -9.821 1.00 84.25 85 GLY A O 1
ATOM 597 N N . ARG A 1 86 ? 5.538 -8.305 -11.783 1.00 86.19 86 ARG A N 1
ATOM 598 C CA . ARG A 1 86 ? 6.874 -8.062 -11.218 1.00 86.19 86 ARG A CA 1
ATOM 599 C C . ARG A 1 86 ? 6.880 -6.845 -10.292 1.00 86.19 86 A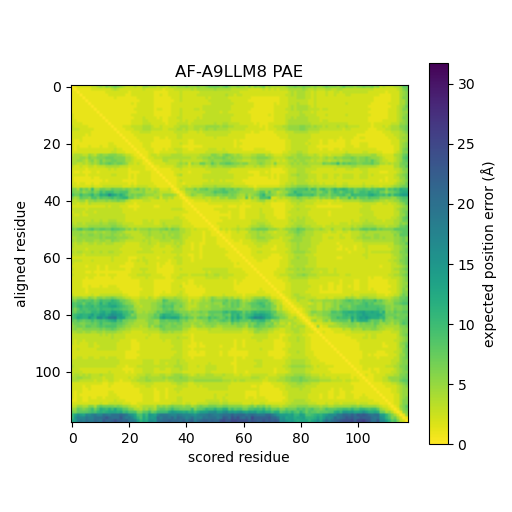RG A C 1
ATOM 601 O O . ARG A 1 86 ? 7.500 -6.921 -9.241 1.00 86.19 86 ARG A O 1
ATOM 608 N N . GLY A 1 87 ? 6.164 -5.777 -10.651 1.00 88.88 87 GLY A N 1
ATOM 609 C CA . GLY A 1 87 ? 6.033 -4.589 -9.801 1.00 88.88 87 GLY A CA 1
ATOM 610 C C . GLY A 1 87 ? 5.337 -4.901 -8.476 1.00 88.88 87 GLY A C 1
ATOM 611 O O . GLY A 1 87 ? 5.807 -4.491 -7.420 1.00 88.88 87 GLY A O 1
ATOM 612 N N . VAL A 1 88 ? 4.284 -5.723 -8.523 1.00 92.75 88 VAL A N 1
ATOM 613 C CA . VAL A 1 88 ? 3.583 -6.191 -7.317 1.00 92.75 88 VAL A CA 1
ATOM 614 C C . VAL A 1 88 ? 4.508 -7.005 -6.409 1.00 92.75 88 VAL A C 1
ATOM 616 O O . VAL A 1 88 ? 4.561 -6.733 -5.215 1.00 92.75 88 VAL A O 1
ATOM 619 N 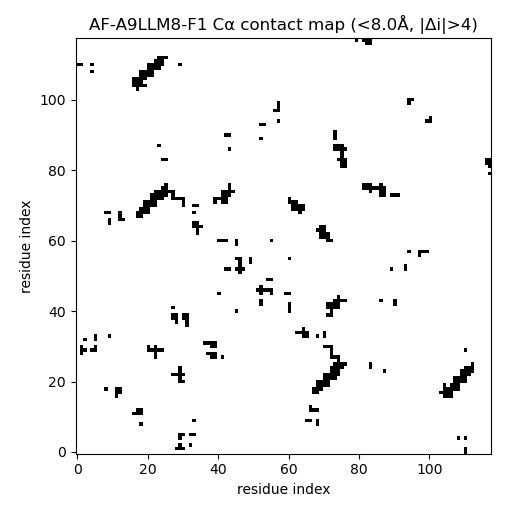N . ILE A 1 89 ? 5.261 -7.967 -6.957 1.00 93.44 89 ILE A N 1
ATOM 620 C CA . ILE A 1 89 ? 6.203 -8.783 -6.169 1.00 93.44 89 ILE A CA 1
ATOM 621 C C . ILE A 1 89 ? 7.276 -7.900 -5.524 1.00 93.44 89 ILE A C 1
ATOM 623 O O . ILE A 1 89 ? 7.524 -8.022 -4.329 1.00 93.44 89 ILE A O 1
ATOM 627 N N . THR A 1 90 ? 7.886 -6.997 -6.295 1.00 93.00 90 THR A N 1
ATOM 628 C CA . THR A 1 90 ? 8.917 -6.084 -5.786 1.00 93.00 90 THR A CA 1
ATOM 629 C C . THR A 1 90 ? 8.383 -5.205 -4.657 1.00 93.00 90 THR A C 1
ATOM 631 O O . THR A 1 90 ? 9.027 -5.112 -3.618 1.00 93.00 90 THR A O 1
ATOM 634 N N . ALA A 1 91 ? 7.193 -4.622 -4.816 1.00 95.00 91 ALA A N 1
ATOM 635 C CA . ALA A 1 91 ? 6.591 -3.787 -3.783 1.00 95.00 91 ALA A CA 1
ATOM 636 C C . ALA A 1 91 ? 6.256 -4.571 -2.505 1.00 95.00 91 ALA A C 1
ATOM 638 O O . ALA A 1 91 ? 6.473 -4.066 -1.411 1.00 95.00 91 ALA A O 1
ATOM 639 N N . ILE A 1 92 ? 5.745 -5.801 -2.621 1.00 96.62 92 ILE A N 1
ATOM 640 C CA . ILE A 1 92 ? 5.414 -6.623 -1.446 1.00 96.62 92 ILE A CA 1
ATOM 641 C C . ILE A 1 92 ? 6.676 -7.015 -0.676 1.00 96.62 92 ILE A C 1
ATOM 643 O O . ILE A 1 92 ? 6.671 -6.899 0.547 1.00 96.62 92 ILE A O 1
ATOM 647 N N . ASN A 1 93 ? 7.737 -7.430 -1.376 1.00 96.50 93 ASN A N 1
ATOM 648 C CA . ASN A 1 93 ? 9.009 -7.781 -0.744 1.00 96.50 93 ASN A CA 1
ATOM 649 C C . ASN A 1 93 ? 9.615 -6.574 -0.020 1.00 96.50 93 ASN A C 1
ATOM 651 O O . ASN A 1 93 ? 9.978 -6.692 1.142 1.00 96.50 93 ASN A O 1
ATOM 655 N N . PHE A 1 94 ? 9.636 -5.408 -0.672 1.00 97.12 94 PHE A N 1
ATOM 656 C CA . PHE A 1 94 ? 10.082 -4.159 -0.054 1.00 97.12 94 PHE A CA 1
ATOM 657 C C . PHE A 1 94 ? 9.306 -3.851 1.236 1.00 97.12 94 PHE A C 1
ATOM 659 O O . PHE A 1 94 ? 9.899 -3.584 2.272 1.00 97.12 94 PHE A O 1
ATOM 666 N N . LEU A 1 95 ? 7.971 -3.951 1.210 1.00 97.75 95 LEU A N 1
ATOM 667 C CA . LEU A 1 95 ? 7.146 -3.706 2.398 1.00 97.75 95 LEU A CA 1
ATOM 668 C C . LEU A 1 95 ? 7.415 -4.706 3.533 1.00 97.75 95 LEU A C 1
ATOM 670 O O . LEU A 1 95 ? 7.246 -4.362 4.702 1.00 97.75 95 LEU A O 1
ATOM 674 N N . GLU A 1 96 ? 7.788 -5.943 3.204 1.00 96.94 96 GLU A N 1
ATOM 675 C CA . GLU A 1 96 ? 8.165 -6.954 4.195 1.00 96.94 96 GLU A CA 1
ATOM 676 C C . GLU A 1 96 ? 9.525 -6.642 4.821 1.00 96.94 96 GLU A C 1
ATOM 678 O O . GLU A 1 96 ? 9.649 -6.660 6.047 1.00 96.94 96 GLU A O 1
ATOM 683 N N . GLU A 1 97 ? 10.511 -6.309 3.991 1.00 96.56 97 GLU A N 1
ATOM 684 C CA . GLU A 1 97 ? 11.880 -5.988 4.406 1.00 96.56 97 GLU A CA 1
ATOM 685 C C . GLU A 1 97 ? 11.934 -4.710 5.256 1.00 96.56 97 GLU A C 1
ATOM 687 O O . GLU A 1 97 ? 12.575 -4.706 6.308 1.00 96.56 97 GLU A O 1
ATOM 692 N N . GLU A 1 98 ? 11.163 -3.686 4.884 1.00 97.06 98 GLU A N 1
ATOM 693 C CA . GLU A 1 98 ? 11.078 -2.403 5.594 1.00 97.06 98 GLU A CA 1
ATOM 694 C C . GLU A 1 98 ? 10.098 -2.406 6.784 1.00 97.06 98 GLU A C 1
ATOM 696 O O . GLU A 1 98 ? 9.854 -1.381 7.423 1.00 97.06 98 GLU A O 1
ATOM 701 N N . GLY A 1 99 ? 9.509 -3.560 7.117 1.00 96.62 99 GLY A N 1
ATOM 702 C CA . GLY A 1 99 ? 8.713 -3.718 8.336 1.00 96.62 99 GLY A CA 1
ATOM 703 C C . GLY A 1 99 ? 7.339 -3.038 8.313 1.00 96.62 99 GLY A C 1
ATOM 704 O O . GLY A 1 99 ? 6.815 -2.678 9.369 1.00 96.62 99 GLY A O 1
ATOM 705 N N . ALA A 1 100 ? 6.711 -2.899 7.141 1.00 97.25 100 ALA A N 1
ATOM 706 C CA . ALA A 1 100 ? 5.371 -2.316 7.010 1.00 97.25 100 ALA A CA 1
ATOM 707 C C . ALA A 1 100 ? 4.268 -3.160 7.684 1.00 97.25 100 ALA A C 1
ATOM 709 O O . ALA A 1 100 ? 3.201 -2.643 8.027 1.00 97.25 100 ALA A O 1
ATOM 710 N N . TYR A 1 101 ? 4.507 -4.463 7.869 1.00 97.31 101 TYR A N 1
ATOM 711 C CA . TYR A 1 101 ? 3.570 -5.406 8.488 1.00 97.31 101 TYR A CA 1
ATOM 712 C C . TYR A 1 101 ? 3.765 -5.476 10.006 1.00 97.31 101 TYR A C 1
ATOM 714 O O . TYR A 1 101 ? 4.287 -6.450 10.549 1.00 97.31 101 TYR A O 1
ATOM 722 N N . THR A 1 102 ? 3.351 -4.418 10.697 1.00 95.94 102 THR A N 1
ATOM 723 C CA . THR A 1 102 ? 3.493 -4.296 12.150 1.00 95.94 102 THR A CA 1
ATOM 724 C C . THR A 1 102 ? 2.536 -5.221 12.919 1.00 95.94 102 THR A C 1
ATOM 726 O O . THR A 1 102 ? 1.442 -5.541 12.454 1.00 95.94 102 THR A O 1
ATOM 729 N N . GLU A 1 103 ? 2.915 -5.641 14.133 1.00 95.50 103 GLU A N 1
ATOM 730 C CA . GLU A 1 103 ? 2.104 -6.553 14.969 1.00 95.50 103 GLU A CA 1
ATOM 731 C C . GLU A 1 103 ? 0.737 -5.978 15.382 1.00 95.50 103 GLU A C 1
ATOM 733 O O . GLU A 1 103 ? -0.165 -6.720 15.769 1.00 95.50 103 GLU A O 1
ATOM 738 N N . ASP A 1 104 ? 0.576 -4.656 15.335 1.00 96.06 104 ASP A N 1
ATOM 739 C CA . ASP A 1 104 ? -0.652 -3.958 15.703 1.00 96.06 104 ASP A CA 1
ATOM 740 C C . ASP A 1 104 ? -1.630 -3.763 14.532 1.00 96.06 104 ASP A C 1
ATOM 742 O O . ASP A 1 104 ? -2.713 -3.215 14.745 1.00 96.06 104 ASP A O 1
ATOM 746 N N . LEU A 1 105 ? -1.291 -4.212 13.319 1.00 98.00 105 LEU A N 1
ATOM 747 C CA . LEU A 1 105 ? -2.228 -4.268 12.199 1.00 98.00 105 LEU A CA 1
ATOM 748 C C . LEU A 1 105 ? -3.282 -5.361 12.416 1.00 98.00 105 LEU A C 1
ATOM 750 O O . LEU A 1 105 ? -2.963 -6.532 12.605 1.00 98.00 105 LEU A O 1
ATOM 754 N N . ASP A 1 106 ? -4.560 -4.995 12.306 1.00 98.50 106 ASP A N 1
ATOM 755 C CA . ASP A 1 106 ? -5.658 -5.966 12.312 1.00 98.50 106 ASP A CA 1
ATOM 756 C C . ASP A 1 106 ? -5.855 -6.605 10.927 1.00 98.50 106 ASP A C 1
ATOM 758 O O . ASP A 1 106 ? -6.242 -7.771 10.830 1.00 98.50 106 ASP A O 1
ATOM 762 N N . PHE A 1 107 ? -5.643 -5.838 9.848 1.00 98.50 107 PHE A N 1
ATOM 763 C CA . PHE A 1 107 ? -5.888 -6.288 8.475 1.00 98.50 107 PHE A CA 1
ATOM 764 C C . PHE A 1 107 ? -4.895 -5.708 7.465 1.00 98.50 107 PHE A C 1
ATOM 766 O O . PHE A 1 107 ? -4.503 -4.544 7.543 1.00 98.50 107 PHE A O 1
ATOM 773 N N . VAL A 1 108 ? -4.607 -6.503 6.433 1.00 98.44 108 VAL A N 1
ATOM 774 C CA . VAL A 1 108 ? -3.928 -6.070 5.207 1.00 98.44 108 VAL A CA 1
ATOM 775 C C . VAL A 1 108 ? -4.807 -6.441 4.015 1.00 98.44 108 VAL A C 1
ATOM 777 O O . VAL A 1 108 ? -5.187 -7.603 3.856 1.00 98.44 108 VAL A O 1
ATOM 780 N N . PHE A 1 109 ? -5.146 -5.461 3.181 1.00 98.31 109 PHE A N 1
ATOM 781 C CA . PHE A 1 109 ? -5.937 -5.655 1.969 1.00 98.31 109 PHE A CA 1
ATOM 782 C C . PHE A 1 109 ? -5.073 -5.449 0.731 1.00 98.31 109 PHE A C 1
ATOM 784 O O . PHE A 1 109 ? -4.576 -4.352 0.494 1.00 98.31 109 PHE A O 1
ATOM 791 N N . TYR A 1 110 ? -4.971 -6.490 -0.092 1.00 97.25 110 TYR A N 1
ATOM 792 C CA . TYR A 1 110 ? -4.346 -6.418 -1.409 1.00 97.25 110 TYR A CA 1
ATOM 793 C C . TYR A 1 110 ? -5.423 -6.181 -2.471 1.00 97.25 110 TYR A C 1
ATOM 795 O O . TYR A 1 110 ? -6.258 -7.055 -2.728 1.00 97.25 110 TYR A O 1
ATOM 803 N N . ASP A 1 111 ? -5.426 -5.001 -3.091 1.00 95.69 111 ASP A N 1
ATOM 804 C CA . ASP A 1 111 ? -6.352 -4.675 -4.181 1.00 95.69 111 ASP A CA 1
ATOM 805 C C . ASP A 1 111 ? -5.751 -5.126 -5.518 1.00 95.69 111 ASP A C 1
ATOM 807 O O . ASP A 1 111 ? -5.110 -4.361 -6.234 1.00 95.69 111 ASP A O 1
ATOM 811 N N . VAL A 1 112 ? -5.885 -6.422 -5.808 1.00 92.44 112 VAL A N 1
ATOM 812 C CA . VAL A 1 112 ? -5.236 -7.073 -6.956 1.00 92.44 112 VAL A CA 1
ATOM 813 C C . VAL A 1 112 ? -6.092 -6.970 -8.207 1.00 92.44 112 VAL A C 1
ATOM 815 O O . VAL A 1 112 ? -7.286 -7.297 -8.183 1.00 92.44 112 VAL A O 1
ATOM 818 N N . LEU A 1 113 ? -5.476 -6.590 -9.326 1.00 86.44 113 LEU A N 1
ATOM 819 C CA . LEU A 1 113 ? -6.114 -6.601 -10.639 1.00 86.44 113 LEU A CA 1
ATOM 820 C C . LEU A 1 113 ? -6.744 -7.978 -10.944 1.00 86.44 113 LEU A C 1
ATOM 822 O O . LEU A 1 113 ? -6.196 -9.027 -10.621 1.00 86.44 113 LEU A O 1
ATOM 826 N N . GLY A 1 114 ? -7.956 -7.977 -11.507 1.00 81.44 114 GLY A N 1
ATOM 827 C CA . GLY A 1 114 ? -8.719 -9.212 -11.751 1.00 81.44 114 GLY A CA 1
ATOM 828 C C . GLY A 1 114 ? -8.384 -9.929 -13.058 1.00 81.44 114 GLY A C 1
ATOM 829 O O . GLY A 1 114 ? -8.782 -11.078 -13.223 1.00 81.44 114 GLY A O 1
ATOM 830 N N . ASP A 1 115 ? -7.673 -9.253 -13.956 1.00 79.88 115 ASP A N 1
ATOM 831 C CA . ASP A 1 115 ? -7.373 -9.721 -15.303 1.00 79.88 115 ASP A CA 1
ATOM 832 C C . ASP A 1 115 ? -5.879 -10.017 -15.449 1.00 79.88 115 ASP A C 1
ATOM 834 O O . ASP A 1 115 ? -5.031 -9.356 -14.844 1.00 79.88 115 ASP A O 1
ATOM 838 N N . VAL A 1 116 ? -5.551 -11.004 -16.286 1.00 59.53 116 VAL A N 1
ATOM 839 C CA . VAL A 1 116 ? -4.165 -11.250 -16.692 1.00 59.53 116 VAL A CA 1
ATOM 840 C C . VAL A 1 116 ? -3.773 -10.171 -17.696 1.00 59.53 116 VAL A C 1
ATOM 842 O O . VAL A 1 116 ? -4.226 -10.180 -18.837 1.00 59.53 116 VAL A O 1
ATOM 845 N N . VAL A 1 117 ? -2.918 -9.250 -17.270 1.00 59.38 117 VAL A N 1
ATOM 846 C CA . VAL A 1 117 ? -2.202 -8.321 -18.153 1.00 59.38 117 VAL A CA 1
ATOM 847 C C . VAL A 1 117 ? -0.823 -8.909 -18.402 1.00 59.38 117 VAL A C 1
ATOM 849 O O . VAL A 1 117 ? 0.017 -8.920 -17.500 1.00 59.38 117 VAL A O 1
ATOM 852 N N . CYS A 1 118 ? -0.620 -9.438 -19.609 1.00 55.16 118 CYS A N 1
ATOM 853 C CA . CYS A 1 118 ? 0.709 -9.687 -20.160 1.00 55.16 118 CYS A CA 1
ATOM 854 C C . CYS A 1 118 ? 1.008 -8.669 -21.257 1.00 55.16 118 CYS A C 1
ATOM 856 O O . CYS A 1 118 ? 0.077 -8.378 -22.047 1.00 55.16 118 CYS A O 1
#

Foldseek 3Di:
DLVVQQVVVLVCLVVVAAEEEEELDLVQCSCCVQAVHPGAQALVNVCVVLVHSVSDAPVNAWDAGRSRYIYGYLHADDQPPDASVVSSVSVVVSCVVNVVPDPRHPYYHYNHDPDGRD

Solvent-accessible surface area (backbone atoms only — not comparable to full-atom values): 6576 Å² total; per-residue (Å²): 108,45,70,57,54,45,55,52,50,50,56,40,20,76,70,72,39,39,37,37,39,40,17,46,27,65,82,33,56,47,48,20,82,47,58,76,43,85,54,69,74,21,41,51,57,52,16,62,74,64,69,36,68,89,69,58,57,59,76,80,41,52,44,73,29,57,70,67,28,34,31,35,27,16,21,38,56,61,94,92,74,52,53,40,67,56,28,34,51,53,37,52,50,50,38,59,76,62,54,68,79,48,92,78,54,73,44,77,45,75,47,61,60,92,67,92,71,123

Nearest PDB structures (foldseek):
  6q93-assembly3_E  TM=9.820E-01  e=2.777E-19  Azotobacter vinelandii DJ
  6n4l-assembly1_A  TM=9.786E-01  e=6.943E-19  Azotobacter vinelandii
  6q93-assembly1_B  TM=9.796E-01  e=7.915E-19  Azotobacter vinelandii DJ
  8tc3-assembly1_B  TM=9.668E-01  e=5.284E-18  Azotobacter vinelandii DJ
  1g21-assembly1_F  TM=9.540E-01  e=6.023E-18  Azotobacter vinelandii

Sequence (118 aa):
KSTTTQNLVAALAESGKKVLIVGCDPKADSTRLILHSKCQTTVMHLAAEAGSVEDLELEDVLSVGFGGIMCVESGGPEPGVGCAGRGVITAINFLEEEGAYTEDLDFVFYDVLGDVVC